Protein AF-A0A3R9EGN6-F1 (afdb_monomer)

Solvent-accessible surface area (backbone atoms only — not comparable to full-atom values): 7498 Å² total; per-residue (Å²): 133,55,74,68,61,55,52,54,51,51,54,52,52,50,54,51,48,35,49,51,52,33,52,53,51,49,48,51,53,48,58,63,65,43,72,44,56,44,86,49,101,88,49,47,26,53,75,88,38,80,45,55,75,66,56,46,48,51,52,50,54,49,49,52,54,51,50,55,54,48,50,53,53,46,36,53,51,39,48,58,49,57,72,76,38,54,74,64,52,51,52,26,50,51,51,49,53,48,52,55,47,42,42,77,71,38,93,89,46,53,65,85,38,71,70,41,43,52,51,49,52,49,27,52,49,54,43,51,52,52,54,65,73,75,108

pLDDT: mean 75.8, std 8.3, range [53.06, 87.38]

Radius of gyration: 20.83 Å; Cα contacts (8 Å, |Δi|>4): 77; chains: 1; bounding box: 45×26×55 Å

Secondary structure (DSSP, 8-state):
--HHHHHHHHHHHHHHHHHHHHHHHHHHHHHHHGGGEEEETTEEEETTEEPPHHHHHHHHHHHHHHHHHHHHHHHHHHHHHHHHS-HHHHHHHHHHHHHHHHHHHSTT--TTSHHHHHHHHHHHHHHHHHHHH--

Foldseek 3Di:
DDPVVVVVVQVVVLLVVLVVQLVVVLVVVVVVCCVQWDDDPVATGGNNDGDDPVRVVVVVVVCVVVSVVSSVVSSVVSVVVPVVDDPLLVVLVCLLVVLVVCCVPPPPRDCPDPVNVVSNVVSVVSVVVVVVVVD

Mean predicted aligned error: 11.92 Å

Structure (mmCIF, N/CA/C/O backbone):
data_AF-A0A3R9EGN6-F1
#
_entry.id   AF-A0A3R9EGN6-F1
#
loop_
_atom_site.group_PDB
_atom_site.id
_atom_site.type_symbol
_atom_site.label_atom_id
_atom_site.label_alt_id
_atom_site.label_comp_id
_atom_site.label_asym_id
_atom_site.label_entity_id
_atom_site.label_seq_id
_atom_site.pdbx_PDB_ins_code
_atom_site.Cartn_x
_atom_site.Cartn_y
_atom_site.Cartn_z
_atom_site.occupancy
_atom_site.B_iso_or_equiv
_atom_site.auth_seq_id
_atom_site.auth_comp_id
_atom_site.auth_asym_id
_atom_site.auth_atom_id
_atom_site.pdbx_PDB_model_num
ATOM 1 N N . MET A 1 1 ? -17.229 15.015 21.323 1.00 56.47 1 MET A N 1
ATOM 2 C CA . MET A 1 1 ? -16.873 14.512 19.983 1.00 56.47 1 MET A CA 1
ATOM 3 C C . MET A 1 1 ? -18.004 13.588 19.598 1.00 56.47 1 MET A C 1
ATOM 5 O O . MET A 1 1 ? -18.244 12.647 20.346 1.00 56.47 1 MET A O 1
ATOM 9 N N . ASN A 1 2 ? -18.802 13.955 18.598 1.00 75.44 2 ASN A N 1
ATOM 10 C CA . ASN A 1 2 ? -20.007 13.191 18.272 1.00 75.44 2 ASN A CA 1
ATOM 11 C C . ASN A 1 2 ? -19.609 11.914 17.520 1.00 75.44 2 ASN A C 1
ATOM 13 O O . ASN A 1 2 ? -18.568 11.885 16.867 1.00 75.44 2 ASN A O 1
ATOM 17 N N . GLU A 1 3 ? -20.422 10.858 17.598 1.00 67.88 3 GLU A N 1
ATOM 18 C CA . GLU A 1 3 ? -20.156 9.569 16.929 1.00 67.88 3 GLU A CA 1
ATOM 19 C C . GLU A 1 3 ? -19.850 9.728 15.430 1.00 67.88 3 GLU A C 1
ATOM 21 O O . GLU A 1 3 ? -19.014 9.016 14.879 1.00 67.88 3 GLU A O 1
ATOM 26 N N . LEU A 1 4 ? -20.457 10.731 14.794 1.00 70.81 4 LEU A N 1
ATOM 27 C CA . LEU A 1 4 ? -20.246 11.082 13.392 1.00 70.81 4 LEU A CA 1
ATOM 28 C C . LEU A 1 4 ? -18.810 11.550 13.090 1.00 70.81 4 LEU A C 1
ATOM 30 O O . LEU A 1 4 ? -18.246 11.165 12.068 1.00 70.81 4 LEU A O 1
ATOM 34 N N . ASP A 1 5 ? -18.195 12.321 13.992 1.00 72.31 5 ASP A N 1
ATOM 35 C CA . ASP A 1 5 ? -16.812 12.797 13.840 1.00 72.31 5 ASP A CA 1
ATOM 36 C C . ASP A 1 5 ? -15.818 11.633 13.961 1.00 72.31 5 ASP A C 1
ATOM 38 O O . ASP A 1 5 ? -14.800 11.579 13.271 1.00 72.31 5 ASP A O 1
ATOM 42 N N . MET A 1 6 ? -16.134 10.674 14.835 1.00 65.94 6 MET A N 1
ATOM 43 C CA . MET A 1 6 ? -15.322 9.483 15.064 1.00 65.94 6 MET A CA 1
ATOM 44 C C . MET A 1 6 ? -15.365 8.533 13.860 1.00 65.94 6 MET A C 1
ATOM 46 O O . MET A 1 6 ? -14.310 8.074 13.424 1.00 65.94 6 MET A O 1
ATOM 50 N N . ILE A 1 7 ? -16.540 8.298 13.270 1.00 69.31 7 ILE A N 1
ATOM 51 C CA . ILE A 1 7 ? -16.684 7.462 12.064 1.00 69.31 7 ILE A CA 1
ATOM 52 C C . ILE A 1 7 ? -15.926 8.079 10.880 1.00 69.31 7 ILE A C 1
ATOM 54 O O . ILE A 1 7 ? -15.095 7.407 10.270 1.00 69.31 7 ILE A O 1
ATOM 58 N N . LEU A 1 8 ? -16.108 9.384 10.634 1.00 72.12 8 LEU A N 1
ATOM 59 C CA . LEU A 1 8 ? -15.389 10.107 9.576 1.00 72.12 8 LEU A CA 1
ATOM 60 C C . LEU A 1 8 ? -13.862 10.035 9.747 1.00 72.12 8 LEU A C 1
ATOM 62 O O . LEU A 1 8 ? -13.132 9.935 8.761 1.00 72.12 8 LEU A O 1
ATOM 66 N N . SER A 1 9 ? -13.365 10.052 10.988 1.00 73.81 9 SER A N 1
ATOM 67 C CA . SER A 1 9 ? -11.927 9.951 11.263 1.00 73.81 9 SER A CA 1
ATOM 68 C C . SER A 1 9 ? -11.341 8.563 10.968 1.00 73.81 9 SER A C 1
ATOM 70 O O . SER A 1 9 ? -10.202 8.463 10.507 1.00 73.81 9 SER A O 1
ATOM 72 N N . ILE A 1 10 ? -12.114 7.494 11.189 1.00 70.94 10 ILE A N 1
ATOM 73 C CA . ILE A 1 10 ? -11.683 6.111 10.944 1.00 70.94 10 ILE A CA 1
ATOM 74 C C . ILE A 1 10 ? -11.658 5.817 9.444 1.00 70.94 10 ILE A C 1
ATOM 76 O O . ILE A 1 10 ? -10.682 5.243 8.960 1.00 70.94 10 ILE A O 1
ATOM 80 N N . ASP A 1 11 ? -12.682 6.245 8.707 1.00 76.00 11 ASP A N 1
ATOM 81 C CA . ASP A 1 11 ? -12.730 6.072 7.252 1.00 76.00 11 ASP A CA 1
ATOM 82 C C . ASP A 1 11 ? -11.602 6.857 6.572 1.00 76.00 11 ASP A C 1
ATOM 84 O O . ASP A 1 11 ? -10.870 6.312 5.747 1.00 76.00 11 ASP A O 1
ATOM 88 N N . TYR A 1 12 ? -11.346 8.086 7.031 1.00 78.12 12 TYR A N 1
ATOM 89 C CA . TYR A 1 12 ? -10.204 8.870 6.567 1.00 78.12 12 TYR A CA 1
ATOM 90 C C . TYR A 1 12 ? -8.863 8.161 6.823 1.00 78.12 12 TYR A C 1
ATOM 92 O O . TYR A 1 12 ? -7.992 8.131 5.951 1.00 78.12 12 TYR A O 1
ATOM 100 N N . LEU A 1 13 ? -8.667 7.568 8.005 1.00 75.81 13 LEU A N 1
ATOM 101 C CA . LEU A 1 13 ? -7.446 6.813 8.312 1.00 75.81 13 LEU A CA 1
ATOM 102 C C . LEU A 1 13 ? -7.297 5.567 7.429 1.00 75.81 13 LEU A C 1
ATOM 104 O O . LEU A 1 13 ? -6.187 5.281 6.973 1.00 75.81 13 LEU A O 1
ATOM 108 N N . LYS A 1 14 ? -8.394 4.851 7.159 1.00 74.69 14 LYS A N 1
ATOM 109 C CA . LYS A 1 14 ? -8.400 3.678 6.273 1.00 74.69 14 LYS A CA 1
ATOM 110 C C . LYS A 1 14 ? -8.047 4.048 4.836 1.00 74.69 14 LYS A C 1
ATOM 112 O O . LYS A 1 14 ? -7.179 3.402 4.253 1.00 74.69 14 LYS A O 1
ATOM 117 N N . ASP A 1 15 ? -8.630 5.113 4.297 1.00 81.88 15 ASP A N 1
ATOM 118 C CA . ASP A 1 15 ? -8.343 5.568 2.933 1.00 81.88 15 ASP A CA 1
ATOM 119 C C . ASP A 1 15 ? -6.872 5.973 2.767 1.00 81.88 15 ASP A C 1
ATOM 121 O O . ASP A 1 15 ? -6.204 5.582 1.805 1.00 81.88 15 ASP A O 1
ATOM 125 N N . ASN A 1 16 ? -6.323 6.692 3.750 1.00 81.31 16 ASN A N 1
ATOM 126 C CA . ASN A 1 16 ? -4.907 7.061 3.747 1.00 81.31 16 ASN A CA 1
ATOM 127 C C . ASN A 1 16 ? -3.984 5.842 3.873 1.00 81.31 16 ASN A C 1
ATOM 129 O O . ASN A 1 16 ? -2.927 5.797 3.239 1.00 81.31 16 ASN A O 1
ATOM 133 N N . LEU A 1 17 ? -4.377 4.837 4.657 1.00 80.50 17 LEU A N 1
ATOM 134 C CA . LEU A 1 17 ? -3.632 3.588 4.796 1.00 80.50 17 LEU A CA 1
ATOM 135 C C . LEU A 1 17 ? -3.612 2.797 3.483 1.00 80.50 17 LEU A C 1
ATOM 137 O O . LEU A 1 17 ? -2.545 2.362 3.048 1.00 80.50 17 LEU A O 1
ATOM 141 N N . VAL A 1 18 ? -4.759 2.664 2.813 1.00 83.75 18 VAL A N 1
ATOM 142 C CA . VAL A 1 18 ? -4.861 2.035 1.486 1.00 83.75 18 VAL A CA 1
ATOM 143 C C . VAL A 1 18 ? -3.969 2.756 0.481 1.00 83.75 18 VAL A C 1
ATOM 145 O O . VAL A 1 18 ? -3.245 2.112 -0.284 1.00 83.75 18 VAL A O 1
ATOM 148 N N . LEU A 1 19 ? -3.977 4.089 0.495 1.00 84.81 19 LEU A N 1
ATOM 149 C CA . LEU A 1 19 ? -3.146 4.900 -0.386 1.00 84.81 19 LEU A CA 1
ATOM 150 C C . LEU A 1 19 ? -1.648 4.689 -0.109 1.00 84.81 19 LEU A C 1
ATOM 152 O O . LEU A 1 19 ? -0.873 4.487 -1.047 1.00 84.81 19 LEU A O 1
ATOM 156 N N . ALA A 1 20 ? -1.239 4.649 1.161 1.00 81.44 20 ALA A N 1
ATOM 157 C CA . ALA A 1 20 ? 0.143 4.388 1.564 1.00 81.44 20 ALA A CA 1
ATOM 158 C C . ALA A 1 20 ? 0.615 2.967 1.189 1.00 81.44 20 ALA A C 1
ATOM 160 O O . ALA A 1 20 ? 1.727 2.783 0.681 1.00 81.44 20 ALA A O 1
ATOM 161 N N . LEU A 1 21 ? -0.232 1.953 1.382 1.00 83.50 21 LEU A N 1
ATOM 162 C CA . LEU A 1 21 ? 0.051 0.564 1.003 1.00 83.50 21 LEU A CA 1
ATOM 163 C C . LEU A 1 21 ? 0.124 0.395 -0.519 1.00 83.50 21 LEU A C 1
ATOM 165 O O . LEU A 1 21 ? 1.036 -0.253 -1.038 1.00 83.50 21 LEU A O 1
ATOM 169 N N . THR A 1 22 ? -0.773 1.057 -1.250 1.00 84.62 22 THR A N 1
ATOM 170 C CA . THR A 1 22 ? -0.744 1.096 -2.718 1.00 84.62 22 THR A CA 1
ATOM 171 C C . THR A 1 22 ? 0.541 1.756 -3.210 1.00 84.62 22 THR A C 1
ATOM 173 O O . THR A 1 22 ? 1.249 1.183 -4.038 1.00 84.62 22 THR A O 1
ATOM 176 N N . GLY A 1 23 ? 0.889 2.926 -2.665 1.00 83.12 23 GLY A N 1
ATOM 177 C CA . GLY A 1 23 ? 2.100 3.662 -3.026 1.00 83.12 23 GLY A CA 1
ATOM 178 C C . GLY A 1 23 ? 3.379 2.878 -2.737 1.00 83.12 23 GLY A C 1
ATOM 179 O O . GLY A 1 23 ? 4.252 2.793 -3.598 1.00 83.12 23 GLY A O 1
ATOM 180 N N . SER A 1 24 ? 3.478 2.241 -1.567 1.00 81.38 24 SER A N 1
ATOM 181 C CA . SER A 1 24 ? 4.646 1.425 -1.202 1.00 81.38 24 SER A CA 1
ATOM 182 C C . SER A 1 24 ? 4.775 0.164 -2.066 1.00 81.38 24 SER A C 1
ATOM 184 O O . SER A 1 24 ? 5.866 -0.143 -2.549 1.00 81.38 24 SER A O 1
ATOM 186 N N . THR A 1 25 ? 3.665 -0.516 -2.362 1.00 82.44 25 THR A N 1
ATOM 187 C CA . THR A 1 25 ? 3.649 -1.676 -3.270 1.00 82.44 25 THR A CA 1
ATOM 188 C C . THR A 1 25 ? 4.055 -1.271 -4.686 1.00 82.44 25 THR A C 1
ATOM 190 O O . THR A 1 25 ? 4.892 -1.927 -5.306 1.00 82.44 25 THR A O 1
ATOM 193 N N . MET A 1 26 ? 3.527 -0.154 -5.193 1.00 81.69 26 MET A N 1
ATOM 194 C CA . MET A 1 26 ? 3.902 0.372 -6.506 1.00 81.69 26 MET A CA 1
ATOM 195 C C . MET A 1 26 ? 5.354 0.857 -6.547 1.00 81.69 26 MET A C 1
ATOM 197 O O . MET A 1 26 ? 6.003 0.702 -7.579 1.00 81.69 26 MET A O 1
ATOM 201 N N . ALA A 1 27 ? 5.903 1.370 -5.443 1.00 79.88 27 ALA A N 1
ATOM 202 C CA . ALA A 1 27 ? 7.323 1.700 -5.339 1.00 79.88 27 ALA A CA 1
ATOM 203 C C . ALA A 1 27 ? 8.209 0.445 -5.402 1.00 79.88 27 ALA A C 1
ATOM 205 O O . ALA A 1 27 ? 9.236 0.460 -6.081 1.00 79.88 27 ALA A O 1
ATOM 206 N N . LEU A 1 28 ? 7.798 -0.661 -4.771 1.00 77.31 28 LEU A N 1
ATOM 207 C CA . LEU A 1 28 ? 8.491 -1.952 -4.872 1.00 77.31 28 LEU A CA 1
ATOM 208 C C . LEU A 1 28 ? 8.410 -2.538 -6.288 1.00 77.31 28 LEU A C 1
ATOM 210 O O . LEU A 1 28 ? 9.429 -2.951 -6.842 1.00 77.31 28 LEU A O 1
ATOM 214 N N . ILE A 1 29 ? 7.223 -2.530 -6.903 1.00 77.38 29 ILE A N 1
ATOM 215 C CA . ILE A 1 29 ? 7.023 -2.996 -8.284 1.00 77.38 29 ILE A CA 1
ATOM 216 C C . ILE A 1 29 ? 7.826 -2.126 -9.256 1.00 77.38 29 ILE A C 1
ATOM 218 O O . ILE A 1 29 ? 8.514 -2.648 -10.134 1.00 77.38 29 ILE A O 1
ATOM 222 N N . GLY A 1 30 ? 7.780 -0.804 -9.092 1.00 69.50 30 GLY A N 1
ATOM 223 C CA . GLY A 1 30 ? 8.531 0.159 -9.893 1.00 69.50 30 GLY A CA 1
ATOM 224 C C . GLY A 1 30 ? 10.038 -0.033 -9.747 1.00 69.50 30 GLY A C 1
ATOM 225 O O . GLY A 1 30 ? 10.727 -0.220 -10.745 1.00 69.50 30 GLY A O 1
ATOM 226 N N . GLY A 1 31 ? 10.549 -0.086 -8.515 1.00 65.56 31 GLY A N 1
ATOM 227 C CA . GLY A 1 31 ? 11.969 -0.308 -8.233 1.00 65.56 31 GLY A CA 1
ATOM 228 C C . GLY A 1 31 ? 12.483 -1.658 -8.744 1.00 65.56 31 GLY A C 1
ATOM 229 O O . GLY A 1 31 ? 13.556 -1.722 -9.344 1.00 65.56 31 GLY A O 1
ATOM 230 N N . GLY A 1 32 ? 11.697 -2.727 -8.583 1.00 63.72 32 GLY A N 1
ATOM 231 C CA . GLY A 1 32 ? 12.041 -4.066 -9.067 1.00 63.72 32 GLY A CA 1
ATOM 232 C C . GLY A 1 32 ? 11.990 -4.193 -10.593 1.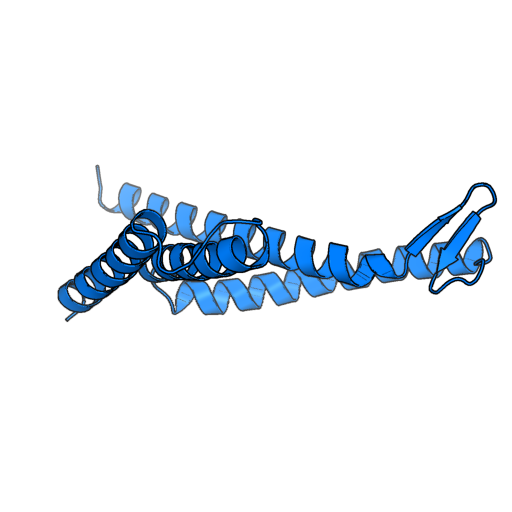00 63.72 32 GLY A C 1
ATOM 233 O O . GLY A 1 32 ? 12.905 -4.743 -11.207 1.00 63.72 32 GLY A O 1
ATOM 234 N N . SER A 1 33 ? 10.962 -3.636 -11.237 1.00 59.09 33 SER A N 1
ATOM 235 C CA . SER A 1 33 ? 10.820 -3.665 -12.702 1.00 59.09 33 SER A CA 1
ATOM 236 C C . SER A 1 33 ? 11.794 -2.723 -13.423 1.00 59.09 33 SER A C 1
ATOM 238 O O . SER A 1 33 ? 12.209 -3.007 -14.554 1.00 59.09 33 SER A O 1
ATOM 240 N N . MET A 1 34 ? 12.233 -1.643 -12.765 1.00 55.25 34 MET A N 1
ATOM 241 C CA . MET A 1 34 ? 13.217 -0.700 -13.303 1.00 55.25 34 MET A CA 1
ATOM 242 C C . MET A 1 34 ? 14.664 -1.211 -13.286 1.00 55.25 34 MET A C 1
ATOM 244 O O . MET A 1 34 ? 15.497 -0.622 -13.970 1.00 55.25 34 MET A O 1
ATOM 248 N N . MET A 1 35 ? 14.988 -2.334 -12.631 1.00 53.06 35 MET A N 1
ATOM 249 C CA . MET A 1 35 ? 16.354 -2.901 -12.655 1.00 53.06 35 MET A CA 1
ATOM 250 C C . MET A 1 35 ? 16.866 -3.229 -14.074 1.00 53.06 35 MET A C 1
ATOM 252 O O . MET A 1 35 ? 18.075 -3.283 -14.312 1.00 53.06 35 MET A O 1
ATOM 256 N N . GLY A 1 36 ? 15.962 -3.422 -15.040 1.00 54.16 36 GLY A N 1
ATOM 257 C CA . GLY A 1 36 ? 16.304 -3.627 -16.450 1.00 54.16 36 GLY A CA 1
ATOM 258 C C . GLY A 1 36 ? 16.555 -2.346 -17.257 1.00 54.16 36 GLY A C 1
ATOM 259 O O . GLY A 1 36 ? 17.014 -2.450 -18.400 1.00 54.16 36 GLY A O 1
ATOM 260 N N . TYR A 1 37 ? 16.258 -1.167 -16.700 1.00 58.12 37 TYR A N 1
ATOM 261 C CA . TYR A 1 37 ? 16.383 0.132 -17.362 1.00 58.12 37 TYR A CA 1
ATOM 262 C C . TYR A 1 37 ? 17.653 0.853 -16.929 1.00 58.12 37 TYR A C 1
ATOM 264 O O . TYR A 1 37 ? 17.903 1.065 -15.746 1.00 58.12 37 TYR A O 1
ATOM 272 N N . LYS A 1 38 ? 18.456 1.272 -17.909 1.00 62.56 38 LYS A N 1
ATOM 273 C CA . LYS A 1 38 ? 19.620 2.132 -17.679 1.00 62.56 38 LYS A CA 1
ATOM 274 C C . LYS A 1 38 ? 19.595 3.286 -18.669 1.00 62.56 38 LYS A C 1
ATOM 276 O O . LYS A 1 38 ? 19.549 3.073 -19.883 1.00 62.56 38 LYS A O 1
ATOM 281 N N . THR A 1 39 ? 19.650 4.507 -18.156 1.00 59.69 39 THR A N 1
ATOM 282 C CA . THR A 1 39 ? 19.938 5.691 -18.966 1.00 59.69 39 THR A CA 1
ATOM 283 C C . THR A 1 39 ? 21.435 5.695 -19.288 1.00 59.69 39 THR A C 1
ATOM 285 O O . THR A 1 39 ? 22.273 5.454 -18.419 1.00 59.69 39 THR A O 1
ATOM 288 N N . TRP A 1 40 ? 21.797 5.881 -20.558 1.00 57.72 40 TRP A N 1
ATOM 289 C CA . TRP A 1 40 ? 23.193 5.934 -21.001 1.00 57.72 40 TRP A CA 1
ATOM 290 C C . TRP A 1 40 ? 23.452 7.230 -21.767 1.00 57.72 40 TRP A C 1
ATOM 292 O O . TRP A 1 40 ? 22.532 7.815 -22.331 1.00 57.72 40 TRP A O 1
ATOM 302 N N . LYS A 1 41 ? 24.719 7.659 -21.829 1.00 55.84 41 LYS A N 1
ATOM 303 C CA . LYS A 1 41 ? 25.137 8.939 -22.439 1.00 55.84 41 LYS A CA 1
ATOM 304 C C . LYS A 1 41 ? 24.671 9.140 -23.890 1.00 55.84 41 LYS A C 1
ATOM 306 O O . LYS A 1 41 ? 24.646 10.268 -24.358 1.00 55.84 41 LYS A O 1
ATOM 311 N N . THR A 1 42 ? 24.321 8.068 -24.598 1.00 58.47 42 THR A N 1
ATOM 312 C CA . THR A 1 42 ? 23.926 8.085 -26.014 1.00 58.47 42 THR A CA 1
ATOM 313 C C . THR A 1 42 ? 22.517 7.541 -26.282 1.00 58.47 42 THR A C 1
ATOM 315 O O . THR A 1 42 ? 22.145 7.406 -27.444 1.00 58.47 42 THR A O 1
ATOM 318 N N . GLY A 1 43 ? 21.716 7.227 -25.252 1.00 62.66 43 GLY A N 1
ATOM 319 C CA . GLY A 1 43 ? 20.336 6.760 -25.443 1.00 62.66 43 GLY A CA 1
ATOM 320 C C . GLY A 1 43 ? 19.780 5.889 -24.314 1.00 62.66 43 GLY A C 1
ATOM 321 O O . GLY A 1 43 ? 20.329 5.814 -23.213 1.00 62.66 43 GLY A O 1
ATOM 322 N N . PHE A 1 44 ? 18.672 5.206 -24.605 1.00 65.12 44 PHE A N 1
ATOM 323 C CA . PHE A 1 44 ? 17.968 4.338 -23.660 1.00 65.12 44 PHE A CA 1
ATOM 324 C C . PHE A 1 44 ? 18.436 2.887 -23.796 1.00 65.12 44 PHE A C 1
ATOM 326 O O . PHE A 1 44 ? 18.491 2.351 -24.905 1.00 65.12 44 PHE A O 1
ATOM 333 N N . ARG A 1 45 ? 18.760 2.231 -22.673 1.00 67.44 45 ARG A N 1
ATOM 334 C CA . ARG A 1 45 ? 19.009 0.786 -22.630 1.00 67.44 45 ARG A CA 1
ATOM 335 C C . ARG A 1 45 ? 17.927 0.071 -21.837 1.00 67.44 45 ARG A C 1
ATOM 337 O O . ARG A 1 45 ? 17.672 0.407 -20.683 1.00 67.44 45 ARG A O 1
ATOM 344 N N . TYR A 1 46 ? 17.370 -0.968 -22.446 1.00 66.06 46 TYR A N 1
ATOM 345 C CA . TYR A 1 46 ? 16.477 -1.921 -21.795 1.00 66.06 46 TYR A CA 1
ATOM 346 C C . TYR A 1 46 ? 17.064 -3.325 -21.952 1.00 66.06 46 TYR A C 1
ATOM 348 O O . TYR A 1 46 ? 17.412 -3.725 -23.067 1.00 66.06 46 TYR A O 1
ATOM 356 N N . LYS A 1 47 ? 17.249 -4.048 -20.838 1.00 69.00 47 LYS A N 1
ATOM 357 C CA . LYS A 1 47 ? 17.911 -5.371 -20.803 1.00 69.00 47 LYS A CA 1
ATOM 358 C C . LYS A 1 47 ? 19.278 -5.375 -21.514 1.00 69.00 47 LYS A C 1
ATOM 360 O O . LYS A 1 47 ? 19.565 -6.241 -22.335 1.00 69.00 47 LYS A O 1
ATOM 365 N N . ASN A 1 48 ? 20.110 -4.370 -21.231 1.00 69.75 48 ASN A N 1
ATOM 366 C CA . ASN A 1 48 ? 21.434 -4.148 -21.842 1.00 69.75 48 ASN A CA 1
ATOM 367 C C . ASN A 1 48 ? 21.459 -3.906 -23.369 1.00 69.75 48 ASN A C 1
ATOM 369 O O . ASN A 1 48 ? 22.545 -3.739 -23.923 1.00 69.75 48 ASN A O 1
ATOM 373 N N . LYS A 1 49 ? 20.310 -3.804 -24.050 1.00 72.75 49 LYS A N 1
ATOM 374 C CA . LYS A 1 49 ? 20.237 -3.450 -25.477 1.00 72.75 49 LYS A CA 1
ATOM 375 C C . LYS A 1 49 ? 19.896 -1.973 -25.650 1.00 72.75 49 LYS A C 1
ATOM 377 O O . LYS A 1 49 ? 18.992 -1.474 -24.981 1.00 72.75 49 LYS A O 1
ATOM 382 N N . LEU A 1 50 ? 20.630 -1.285 -26.529 1.00 76.69 50 LEU A N 1
ATOM 383 C CA . LEU A 1 50 ? 20.302 0.076 -26.966 1.00 76.69 50 LEU A CA 1
ATOM 384 C C . LEU A 1 50 ? 18.985 0.038 -27.742 1.00 76.69 50 LEU A C 1
ATOM 386 O O . LEU A 1 50 ? 18.842 -0.758 -28.665 1.00 76.69 50 LEU A O 1
ATOM 390 N N . GLN A 1 51 ? 18.036 0.868 -27.329 1.00 75.75 51 GLN A N 1
ATOM 391 C CA . GLN A 1 51 ? 16.718 0.970 -27.941 1.00 75.75 51 GLN A CA 1
ATOM 392 C C . GLN A 1 51 ? 16.709 2.111 -28.955 1.00 75.75 51 GLN A C 1
ATOM 394 O O . GLN A 1 51 ? 17.286 3.174 -28.704 1.00 75.75 51 GLN A O 1
ATOM 399 N N . ASN A 1 52 ? 16.044 1.903 -30.093 1.00 79.56 52 ASN A N 1
ATOM 400 C CA . ASN A 1 52 ? 15.781 2.983 -31.037 1.00 79.56 52 ASN A CA 1
ATOM 401 C C . ASN A 1 52 ? 14.802 3.995 -30.407 1.00 79.56 52 ASN A C 1
ATOM 403 O O . ASN A 1 52 ? 14.074 3.667 -29.471 1.00 79.56 52 ASN A O 1
ATOM 407 N N . LYS A 1 53 ? 14.757 5.231 -30.912 1.00 78.00 53 LYS A N 1
ATOM 408 C CA . LYS A 1 53 ? 13.917 6.310 -30.363 1.00 78.00 53 LYS A CA 1
ATOM 409 C C . LYS A 1 53 ? 12.434 5.919 -30.292 1.00 78.00 53 LYS A C 1
ATOM 411 O O . LYS A 1 53 ? 11.772 6.220 -29.304 1.00 78.00 53 LYS A O 1
ATOM 416 N N . TYR A 1 54 ? 11.936 5.233 -31.319 1.00 80.94 54 TYR A N 1
ATOM 417 C CA . TYR A 1 54 ? 10.550 4.763 -31.385 1.00 80.94 54 TYR A CA 1
ATOM 418 C C . TYR A 1 54 ? 10.282 3.596 -30.429 1.00 80.94 54 TYR A C 1
ATOM 420 O O . TYR A 1 54 ? 9.268 3.607 -29.737 1.00 80.94 54 TYR A O 1
ATOM 428 N N . ASP A 1 55 ? 11.219 2.652 -30.311 1.00 76.88 55 ASP A N 1
ATOM 429 C CA . ASP A 1 55 ? 11.105 1.526 -29.376 1.00 76.88 55 ASP A CA 1
ATOM 430 C C . ASP A 1 55 ? 11.136 2.014 -27.925 1.00 76.88 55 ASP A C 1
ATOM 432 O O . ASP A 1 55 ? 10.316 1.607 -27.107 1.00 76.88 5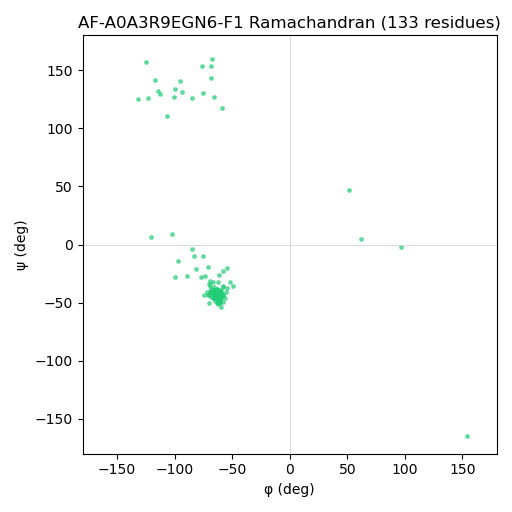5 ASP A O 1
ATOM 436 N N . ALA A 1 56 ? 12.029 2.957 -27.610 1.00 75.88 56 ALA A N 1
ATOM 437 C CA . ALA A 1 56 ? 12.103 3.587 -26.297 1.00 75.88 56 ALA A CA 1
ATOM 438 C C . ALA A 1 56 ? 10.803 4.328 -25.945 1.00 75.88 56 ALA A C 1
ATOM 440 O O . ALA A 1 56 ? 10.332 4.229 -24.813 1.00 75.88 56 ALA A O 1
ATOM 441 N N . LEU A 1 57 ? 10.199 5.028 -26.913 1.00 81.00 57 LEU A N 1
ATOM 442 C CA . LEU A 1 57 ? 8.914 5.701 -26.726 1.00 81.00 57 LEU A CA 1
ATOM 443 C C . LEU A 1 57 ? 7.775 4.699 -26.500 1.00 81.00 57 LEU A C 1
ATOM 445 O O . LEU A 1 57 ? 6.969 4.893 -25.593 1.00 81.00 57 LEU A O 1
ATOM 449 N N . GLY A 1 58 ? 7.724 3.616 -27.279 1.00 83.75 58 GLY A N 1
ATOM 450 C CA . GLY A 1 58 ? 6.722 2.561 -27.114 1.00 83.75 58 GLY A CA 1
ATOM 451 C C . GLY A 1 58 ? 6.826 1.880 -25.751 1.00 83.75 58 GLY A C 1
ATOM 452 O O . GLY A 1 58 ? 5.826 1.714 -25.060 1.00 83.75 58 GLY A O 1
ATOM 453 N N . ILE A 1 59 ? 8.048 1.568 -25.322 1.00 79.50 59 ILE A N 1
ATOM 454 C CA . ILE A 1 59 ? 8.334 1.002 -24.003 1.00 79.50 59 ILE A CA 1
ATOM 455 C C . ILE A 1 59 ? 7.919 1.971 -22.882 1.00 79.50 59 ILE A C 1
ATOM 457 O O . ILE A 1 59 ? 7.307 1.549 -21.901 1.00 79.50 59 ILE A O 1
ATOM 461 N N . PHE A 1 60 ? 8.206 3.266 -23.032 1.00 79.44 60 PHE A N 1
ATOM 462 C CA . PHE A 1 60 ? 7.810 4.289 -22.066 1.00 79.44 60 PHE A CA 1
ATOM 463 C C . PHE A 1 60 ? 6.285 4.406 -21.949 1.00 79.44 60 PHE A C 1
ATOM 465 O O . PHE A 1 60 ? 5.748 4.314 -20.845 1.00 79.44 60 PHE A O 1
ATOM 472 N N . LEU A 1 61 ? 5.574 4.524 -23.072 1.00 84.88 61 LEU A N 1
ATOM 473 C CA . LEU A 1 61 ? 4.110 4.601 -23.094 1.00 84.88 61 LEU A CA 1
ATOM 474 C C . LEU A 1 61 ? 3.460 3.333 -22.531 1.00 84.88 61 LEU A C 1
ATOM 476 O O . LEU A 1 61 ? 2.530 3.423 -21.729 1.00 84.88 61 LEU A O 1
ATOM 480 N N . LEU A 1 62 ? 3.985 2.158 -22.889 1.00 84.25 62 LEU A N 1
ATOM 481 C CA . LEU A 1 62 ? 3.531 0.887 -22.333 1.00 84.25 62 LEU A CA 1
ATOM 482 C C . LEU A 1 62 ? 3.763 0.837 -20.820 1.00 84.25 62 LEU A C 1
ATOM 484 O O . LEU A 1 62 ? 2.886 0.391 -20.089 1.00 84.25 62 LEU A O 1
ATOM 488 N N . SER A 1 63 ? 4.910 1.323 -20.336 1.00 79.38 63 SER A N 1
ATOM 489 C CA . SER A 1 63 ? 5.200 1.361 -18.900 1.00 79.38 63 SER A CA 1
ATOM 490 C C . SER A 1 63 ? 4.235 2.269 -18.139 1.00 79.38 63 SER A C 1
ATOM 492 O O . SER A 1 63 ? 3.754 1.867 -17.082 1.00 79.38 63 SER A O 1
ATOM 494 N N . ILE A 1 64 ? 3.877 3.433 -18.700 1.00 82.88 64 ILE A N 1
ATOM 495 C CA . ILE A 1 64 ? 2.855 4.317 -18.126 1.00 82.88 64 ILE A CA 1
ATOM 496 C C . ILE A 1 64 ? 1.532 3.562 -18.043 1.00 82.88 64 ILE A C 1
ATOM 498 O O . ILE A 1 64 ? 0.989 3.422 -16.952 1.00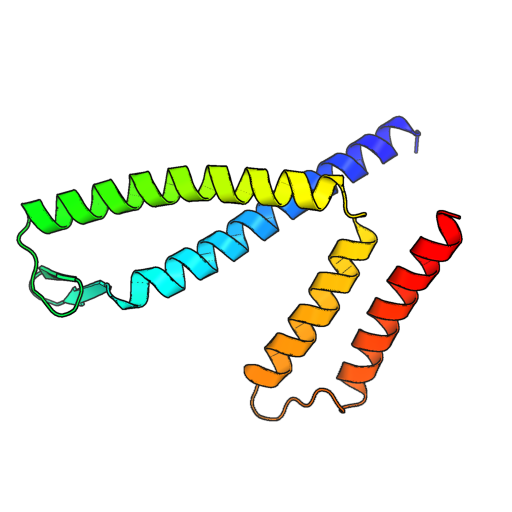 82.88 64 ILE A O 1
ATOM 502 N N . PHE A 1 65 ? 1.063 3.000 -19.158 1.00 87.19 65 PHE A N 1
ATOM 503 C CA . PHE A 1 65 ? -0.209 2.282 -19.202 1.00 87.19 65 PHE A CA 1
ATOM 504 C C . PHE A 1 65 ? -0.263 1.115 -18.205 1.00 87.19 65 PHE A C 1
ATOM 506 O O . PHE A 1 65 ? -1.198 1.012 -17.409 1.00 87.19 65 PHE A O 1
ATOM 513 N N . VAL A 1 66 ? 0.770 0.267 -18.198 1.00 85.19 66 VAL A N 1
ATOM 514 C CA . VAL A 1 66 ? 0.876 -0.875 -17.282 1.00 85.19 66 VAL A CA 1
ATOM 515 C C . VAL A 1 66 ? 0.945 -0.404 -15.832 1.00 85.19 66 VAL A C 1
ATOM 517 O O . VAL A 1 66 ? 0.272 -0.984 -14.989 1.00 85.19 66 VAL A O 1
ATOM 520 N N . SER A 1 67 ? 1.705 0.652 -15.526 1.00 81.00 67 SER A N 1
ATOM 521 C CA . SER A 1 67 ? 1.800 1.185 -14.161 1.00 81.00 67 SER A CA 1
ATOM 522 C C . SER A 1 67 ? 0.473 1.761 -13.665 1.00 81.00 67 SER A C 1
ATOM 524 O O . SER A 1 67 ? 0.089 1.497 -12.526 1.00 81.00 67 SER A O 1
ATOM 526 N N . SER A 1 68 ? -0.270 2.477 -14.512 1.00 83.81 68 SER A N 1
ATOM 527 C CA . SER A 1 68 ? -1.594 3.005 -14.171 1.00 83.81 68 SER A CA 1
ATOM 528 C C . SER A 1 68 ? -2.597 1.878 -13.929 1.00 83.81 68 SER A C 1
ATOM 530 O O . SER A 1 68 ? -3.310 1.893 -12.927 1.00 83.81 68 SER A O 1
ATOM 532 N N . PHE A 1 69 ? -2.606 0.861 -14.795 1.00 87.25 69 PHE A N 1
ATOM 533 C CA . PHE A 1 69 ? -3.480 -0.300 -14.633 1.00 87.25 69 PHE A CA 1
ATOM 534 C C . PHE A 1 69 ? -3.120 -1.131 -13.392 1.00 87.25 69 PHE A C 1
ATOM 536 O O . PHE A 1 69 ? -3.995 -1.502 -12.611 1.00 87.25 69 PHE A O 1
ATOM 543 N N . ALA A 1 70 ? -1.827 -1.363 -13.157 1.00 83.06 70 ALA A N 1
ATOM 544 C CA . ALA A 1 70 ? -1.342 -2.045 -11.963 1.00 83.06 70 ALA A CA 1
ATOM 545 C C . ALA A 1 70 ? -1.702 -1.277 -10.686 1.00 83.06 70 ALA A C 1
ATOM 547 O O . ALA A 1 70 ? -2.137 -1.896 -9.722 1.00 83.06 70 ALA A O 1
ATOM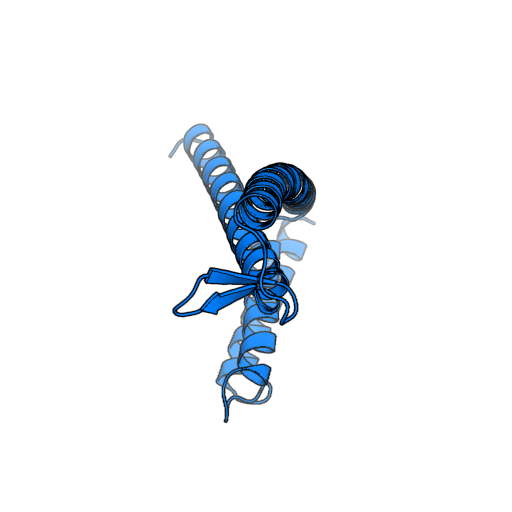 548 N N . THR A 1 71 ? -1.599 0.057 -10.691 1.00 86.50 71 THR A N 1
ATOM 549 C CA . THR A 1 71 ? -1.997 0.894 -9.547 1.00 86.50 71 THR A CA 1
ATOM 550 C C . THR A 1 71 ? -3.466 0.679 -9.195 1.00 86.50 71 THR A C 1
ATOM 552 O O . THR A 1 71 ? -3.787 0.506 -8.023 1.00 86.50 71 THR A O 1
ATOM 555 N N . PHE A 1 72 ? -4.350 0.626 -10.197 1.00 87.12 72 PHE A N 1
ATOM 556 C CA . PHE A 1 72 ? -5.768 0.345 -9.975 1.00 87.12 72 PHE A CA 1
ATOM 557 C C . PHE A 1 72 ? -5.985 -1.037 -9.343 1.00 87.12 72 PHE A C 1
ATOM 559 O O . PHE A 1 72 ? -6.671 -1.143 -8.330 1.00 87.12 72 PHE A O 1
ATOM 566 N N . ILE A 1 73 ? -5.359 -2.087 -9.885 1.00 87.31 73 ILE A N 1
ATOM 567 C CA . ILE A 1 73 ? -5.479 -3.450 -9.338 1.00 87.31 73 ILE A CA 1
ATOM 568 C C . ILE A 1 73 ? -4.958 -3.515 -7.900 1.00 87.31 73 ILE A C 1
ATOM 570 O O . ILE A 1 73 ? -5.635 -4.040 -7.021 1.00 87.31 73 ILE A O 1
ATOM 574 N N . VAL A 1 74 ? -3.764 -2.975 -7.652 1.00 84.31 74 VAL A N 1
ATOM 575 C CA . VAL A 1 74 ? -3.134 -2.970 -6.326 1.00 84.31 74 VAL A CA 1
ATOM 576 C C . VAL A 1 74 ? -4.004 -2.219 -5.320 1.00 84.31 74 VAL A C 1
ATOM 578 O O . VAL A 1 74 ? -4.180 -2.691 -4.200 1.00 84.31 74 VAL A O 1
ATOM 581 N N . ASN A 1 75 ? -4.603 -1.098 -5.722 1.00 87.38 75 ASN A N 1
ATOM 582 C CA . ASN A 1 75 ? -5.534 -0.358 -4.880 1.00 87.38 75 ASN A CA 1
ATOM 583 C C . ASN A 1 75 ? -6.777 -1.188 -4.519 1.00 87.38 75 ASN A C 1
ATOM 585 O O . ASN A 1 75 ? -7.133 -1.252 -3.347 1.00 87.38 75 ASN A O 1
ATOM 589 N N . GLN A 1 76 ? -7.386 -1.885 -5.485 1.00 85.38 76 GLN A N 1
ATOM 590 C CA . GLN A 1 76 ? -8.537 -2.763 -5.228 1.00 85.38 76 GLN A CA 1
ATOM 591 C C . GLN A 1 76 ? -8.187 -3.938 -4.306 1.00 85.38 76 GLN A C 1
ATOM 593 O O . GLN A 1 76 ? -8.978 -4.295 -3.433 1.00 85.38 76 GLN A O 1
ATOM 598 N N . ILE A 1 77 ? -6.989 -4.514 -4.455 1.00 83.25 77 ILE A N 1
ATOM 599 C CA . ILE A 1 77 ? -6.490 -5.554 -3.547 1.00 83.25 77 ILE A CA 1
ATOM 600 C C . ILE A 1 77 ? -6.390 -4.996 -2.127 1.00 83.25 77 ILE A C 1
ATOM 602 O O . ILE A 1 77 ? -6.928 -5.599 -1.200 1.00 83.25 77 ILE A O 1
ATOM 606 N N . TRP A 1 78 ? -5.745 -3.841 -1.952 1.00 82.50 78 TRP A N 1
ATOM 607 C CA . TRP A 1 78 ? -5.589 -3.247 -0.627 1.00 82.50 78 TRP A CA 1
ATOM 608 C C . TRP A 1 78 ? -6.918 -2.829 -0.013 1.00 82.50 78 TRP A C 1
ATOM 610 O O . TRP A 1 78 ? -7.104 -3.116 1.159 1.00 82.50 78 TRP A O 1
ATOM 620 N N . LEU A 1 79 ? -7.858 -2.277 -0.787 1.00 83.50 79 LEU A N 1
ATOM 621 C CA . LEU A 1 79 ? -9.228 -2.012 -0.329 1.00 83.50 79 LEU A CA 1
ATOM 622 C C . LEU A 1 79 ? -9.907 -3.286 0.190 1.00 83.50 79 LEU A C 1
ATOM 624 O O . LEU A 1 79 ? -10.498 -3.282 1.268 1.00 83.50 79 LEU A O 1
ATOM 628 N N . GLY A 1 80 ? -9.796 -4.394 -0.548 1.00 78.56 80 GLY A N 1
ATOM 629 C CA . GLY A 1 80 ? -10.332 -5.687 -0.120 1.00 78.56 80 GLY A CA 1
ATOM 630 C C . GLY A 1 80 ? -9.673 -6.208 1.160 1.00 78.56 80 GLY A C 1
ATOM 631 O O . GLY A 1 80 ? -10.348 -6.757 2.028 1.00 78.56 80 GLY A O 1
ATOM 632 N N . VAL A 1 81 ? -8.364 -6.008 1.308 1.00 73.94 81 VAL A N 1
ATOM 633 C CA . VAL A 1 81 ? -7.611 -6.411 2.502 1.00 73.94 81 VAL A CA 1
ATOM 634 C C . VAL A 1 81 ? -7.982 -5.535 3.704 1.00 73.94 81 VAL A C 1
ATOM 636 O O . VAL A 1 81 ? -8.351 -6.068 4.744 1.00 73.94 81 VAL A O 1
ATOM 639 N N . THR A 1 82 ? -7.972 -4.208 3.576 1.00 73.44 82 THR A N 1
ATOM 640 C CA . THR A 1 82 ? -8.271 -3.273 4.677 1.00 73.44 82 THR A CA 1
ATOM 641 C C . THR A 1 82 ? -9.741 -3.251 5.085 1.00 73.44 82 THR A C 1
ATOM 643 O O . THR A 1 82 ? -10.058 -2.805 6.183 1.00 73.44 82 THR A O 1
ATOM 646 N N . ASN A 1 83 ? -10.654 -3.716 4.230 1.00 73.06 83 ASN A N 1
ATOM 647 C CA . ASN A 1 83 ? -12.057 -3.889 4.616 1.00 73.06 83 ASN A CA 1
ATOM 648 C C . ASN A 1 83 ? -12.276 -5.138 5.478 1.00 73.06 83 ASN A C 1
ATOM 650 O O . ASN A 1 83 ? -13.193 -5.154 6.294 1.00 73.06 83 ASN A O 1
ATOM 654 N N . ASN A 1 84 ? -11.432 -6.159 5.319 1.00 65.44 84 ASN A N 1
ATOM 655 C CA . ASN A 1 84 ? -11.516 -7.415 6.070 1.00 65.44 84 ASN A CA 1
ATOM 656 C C . ASN A 1 84 ? -10.578 -7.463 7.284 1.00 65.44 84 ASN A C 1
ATOM 658 O O . ASN A 1 84 ? -10.709 -8.346 8.126 1.00 65.44 84 ASN A O 1
ATOM 662 N N . ILE A 1 85 ? -9.624 -6.537 7.360 1.00 67.31 85 ILE A N 1
ATOM 663 C CA . ILE A 1 85 ? -8.631 -6.436 8.425 1.00 67.31 85 ILE A CA 1
ATOM 664 C C . ILE A 1 85 ? -8.888 -5.141 9.179 1.00 67.31 85 ILE A C 1
ATOM 666 O O . ILE A 1 85 ? -9.049 -4.071 8.592 1.00 67.31 85 ILE A O 1
ATOM 670 N N . THR A 1 86 ? -8.918 -5.214 10.500 1.00 71.00 86 THR A N 1
ATOM 671 C CA . THR A 1 86 ? -9.057 -4.013 11.315 1.00 71.00 86 THR A CA 1
ATOM 672 C C . THR A 1 86 ? -7.802 -3.138 11.222 1.00 71.00 86 THR A C 1
ATOM 674 O O . THR A 1 86 ? -6.683 -3.590 10.959 1.00 71.00 86 THR A O 1
ATOM 677 N N . PHE A 1 87 ? -7.966 -1.8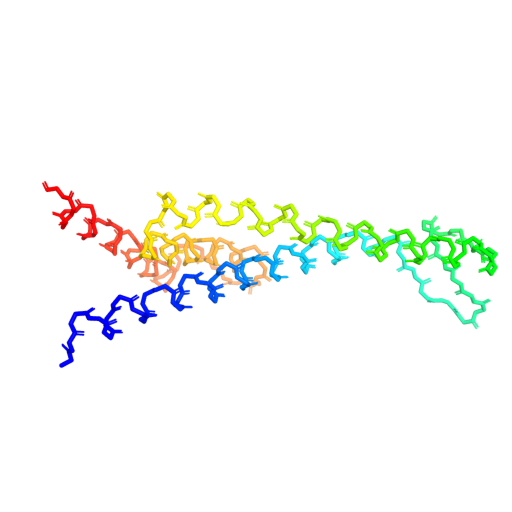32 11.439 1.00 67.19 87 PHE A N 1
ATOM 678 C CA . PHE A 1 87 ? -6.848 -0.883 11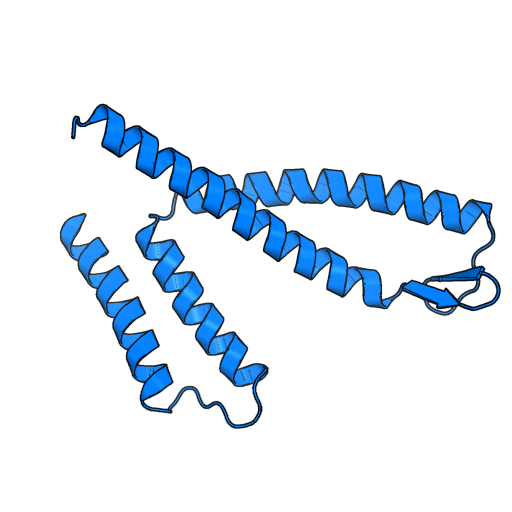.391 1.00 67.19 87 PHE A CA 1
ATOM 679 C C . PHE A 1 87 ? -5.700 -1.297 12.332 1.00 67.19 87 PHE A C 1
ATOM 681 O O . PHE A 1 87 ? -4.523 -1.206 11.980 1.00 67.19 87 PHE A O 1
ATOM 688 N N . ILE A 1 88 ? -6.054 -1.832 13.500 1.00 71.38 88 ILE A N 1
ATOM 689 C CA . ILE A 1 88 ? -5.124 -2.282 14.533 1.00 71.38 88 ILE A CA 1
ATOM 690 C C . ILE A 1 88 ? -4.331 -3.521 14.072 1.00 71.38 88 ILE A C 1
ATOM 692 O O . ILE A 1 88 ? -3.102 -3.522 14.174 1.00 71.38 88 ILE A O 1
ATOM 696 N N . GLN A 1 89 ? -4.978 -4.522 13.463 1.00 71.25 89 GLN A N 1
ATOM 697 C CA . GLN A 1 89 ? -4.286 -5.656 12.833 1.00 71.25 89 GLN A CA 1
ATOM 698 C C . GLN A 1 89 ? -3.299 -5.212 11.747 1.00 71.25 89 GLN A C 1
ATOM 700 O O . GLN A 1 89 ? -2.214 -5.786 11.628 1.00 71.25 89 GLN A O 1
ATOM 705 N N . THR A 1 90 ? -3.634 -4.169 10.983 1.00 69.69 90 THR A N 1
ATOM 706 C CA . THR A 1 90 ? -2.732 -3.654 9.941 1.00 69.69 90 THR A CA 1
ATOM 707 C C . THR A 1 90 ? -1.487 -3.003 10.543 1.00 69.69 90 THR A C 1
ATOM 709 O O . THR A 1 90 ? -0.379 -3.244 10.063 1.00 69.69 90 THR A O 1
ATOM 712 N N . ILE A 1 91 ? -1.631 -2.240 11.632 1.00 75.56 91 ILE A N 1
ATOM 713 C CA . ILE A 1 91 ? -0.488 -1.683 12.374 1.00 75.56 91 ILE A CA 1
ATOM 714 C C . ILE A 1 91 ? 0.405 -2.807 12.906 1.00 75.56 91 ILE A C 1
ATOM 716 O O . ILE A 1 91 ? 1.621 -2.765 12.711 1.00 75.56 91 ILE A O 1
ATOM 720 N N . SER A 1 92 ? -0.181 -3.834 13.526 1.00 77.19 92 SER A N 1
ATOM 721 C CA . SER A 1 92 ? 0.580 -4.985 14.021 1.00 77.19 92 SER A CA 1
ATOM 722 C C . SER A 1 92 ? 1.331 -5.707 12.902 1.00 77.19 92 SER A C 1
ATOM 724 O O . SER A 1 92 ? 2.509 -6.032 13.063 1.00 77.19 92 SER A O 1
ATOM 726 N N . ALA A 1 93 ? 0.699 -5.902 11.742 1.00 75.69 93 ALA A N 1
ATOM 727 C CA . ALA A 1 93 ? 1.343 -6.506 10.579 1.00 75.69 93 ALA A CA 1
ATOM 728 C C . ALA A 1 93 ? 2.515 -5.654 10.061 1.00 75.69 93 ALA A C 1
ATOM 730 O O . ALA A 1 93 ? 3.593 -6.193 9.806 1.00 75.69 93 ALA A O 1
ATOM 731 N N . ILE A 1 94 ? 2.347 -4.330 9.964 1.00 79.88 94 ILE A N 1
ATOM 732 C CA . ILE A 1 94 ? 3.415 -3.406 9.547 1.00 79.88 94 ILE A CA 1
ATOM 733 C C . ILE A 1 94 ? 4.589 -3.447 10.528 1.00 79.88 94 ILE A C 1
ATOM 735 O O . ILE A 1 94 ? 5.738 -3.483 10.090 1.00 79.88 94 ILE A O 1
ATOM 739 N N . LEU A 1 95 ? 4.329 -3.487 11.838 1.00 80.81 95 LEU A N 1
ATOM 740 C CA . LEU A 1 95 ? 5.384 -3.598 12.848 1.00 80.81 95 LEU A CA 1
ATOM 741 C C . LEU A 1 95 ? 6.172 -4.902 12.685 1.00 80.81 95 LEU A C 1
ATOM 743 O O . LEU A 1 95 ? 7.401 -4.875 12.647 1.00 80.81 95 LEU A O 1
ATOM 747 N N . ILE A 1 96 ? 5.487 -6.037 12.521 1.00 79.44 96 ILE A N 1
ATOM 748 C CA . ILE A 1 96 ? 6.140 -7.343 12.357 1.00 79.44 96 ILE A CA 1
ATOM 749 C C . ILE A 1 96 ? 6.955 -7.388 11.057 1.00 79.44 96 ILE A C 1
ATOM 751 O O . ILE A 1 96 ? 8.131 -7.758 11.079 1.00 79.44 96 ILE A O 1
ATOM 755 N N . VAL A 1 97 ? 6.369 -6.974 9.931 1.00 78.56 97 VAL A N 1
ATOM 756 C CA . VAL A 1 97 ? 7.044 -6.965 8.621 1.00 78.56 97 VAL A CA 1
ATOM 757 C C . VAL A 1 97 ? 8.210 -5.973 8.598 1.00 78.56 97 VAL A C 1
ATOM 759 O O . VAL A 1 97 ? 9.273 -6.278 8.050 1.00 78.56 97 VAL A O 1
ATOM 762 N N . GLY A 1 98 ? 8.049 -4.808 9.228 1.00 78.81 98 GLY A N 1
ATOM 763 C CA . GLY A 1 98 ? 9.110 -3.818 9.400 1.00 78.81 98 GLY A CA 1
ATOM 764 C C . GLY A 1 98 ? 10.297 -4.388 10.174 1.00 78.81 98 GLY A C 1
ATOM 765 O O . GLY A 1 98 ? 11.438 -4.259 9.730 1.00 78.81 98 GLY A O 1
ATOM 766 N N . MET A 1 99 ? 10.037 -5.109 11.267 1.00 79.56 99 MET A N 1
ATOM 767 C CA . MET A 1 99 ? 11.085 -5.766 12.053 1.00 79.56 99 MET A CA 1
ATOM 768 C C . MET A 1 99 ? 11.804 -6.880 11.288 1.00 79.56 99 MET A C 1
ATOM 770 O O . MET A 1 99 ? 13.028 -6.997 11.374 1.00 79.56 99 MET A O 1
ATOM 774 N N . ILE A 1 100 ? 11.073 -7.665 10.491 1.00 78.62 100 ILE A N 1
ATOM 775 C CA . ILE A 1 100 ? 11.668 -8.654 9.583 1.00 78.62 100 ILE A CA 1
ATOM 776 C C . ILE A 1 100 ? 12.568 -7.954 8.557 1.00 78.62 100 ILE A C 1
ATOM 778 O O . ILE A 1 100 ? 13.708 -8.365 8.354 1.00 78.62 100 ILE A O 1
ATOM 782 N N . SER A 1 101 ? 12.098 -6.861 7.956 1.00 76.38 101 SER A N 1
ATOM 783 C CA . SER A 1 101 ? 12.859 -6.115 6.947 1.00 76.38 101 SER A CA 1
ATOM 784 C C . SER A 1 101 ? 14.155 -5.534 7.513 1.00 76.38 101 SER A C 1
ATOM 786 O O . SER A 1 101 ? 15.205 -5.655 6.884 1.00 76.38 101 SER A O 1
ATOM 788 N N . LEU A 1 102 ? 14.115 -4.963 8.722 1.00 76.50 102 LEU A N 1
ATOM 789 C CA . LEU A 1 102 ? 15.300 -4.417 9.392 1.00 76.50 102 LEU A CA 1
ATOM 790 C C . LEU A 1 102 ? 16.371 -5.481 9.644 1.00 76.50 102 LEU A C 1
ATOM 792 O O . LEU A 1 102 ? 17.548 -5.212 9.420 1.00 76.50 102 LEU A O 1
ATOM 796 N N . ASN A 1 103 ? 15.969 -6.694 10.022 1.00 79.38 103 ASN A N 1
ATOM 797 C CA . ASN A 1 103 ? 16.888 -7.816 10.222 1.00 79.38 103 ASN A CA 1
ATOM 798 C C . ASN A 1 103 ? 17.636 -8.219 8.942 1.00 79.38 103 ASN A C 1
ATOM 800 O O . ASN A 1 103 ? 18.782 -8.653 9.005 1.00 79.38 103 ASN A O 1
ATOM 804 N N . PHE A 1 104 ? 17.004 -8.067 7.776 1.00 71.94 104 PHE A N 1
ATOM 805 C CA . PHE A 1 104 ? 17.635 -8.378 6.491 1.00 71.94 104 PHE A CA 1
ATOM 806 C C . PHE A 1 104 ? 18.387 -7.194 5.871 1.00 71.94 104 PHE A C 1
ATOM 808 O O . PHE A 1 104 ? 19.321 -7.410 5.101 1.00 71.94 104 PHE A O 1
ATOM 815 N N . MET A 1 105 ? 17.992 -5.953 6.169 1.00 71.12 105 MET A N 1
ATOM 816 C CA . MET A 1 105 ? 18.533 -4.758 5.509 1.00 71.12 105 MET A CA 1
ATOM 817 C C . MET A 1 105 ? 19.608 -4.025 6.316 1.00 71.12 105 MET A C 1
ATOM 819 O O . MET A 1 105 ? 20.461 -3.365 5.721 1.00 71.12 105 MET A O 1
ATOM 823 N N . VAL A 1 106 ? 19.591 -4.109 7.648 1.00 75.44 106 VAL A N 1
ATOM 824 C CA . VAL A 1 106 ? 20.510 -3.355 8.510 1.00 75.44 106 VAL A CA 1
ATOM 825 C C . VAL A 1 106 ? 21.567 -4.288 9.087 1.00 75.44 106 VAL A C 1
ATOM 827 O O . VAL A 1 106 ? 21.295 -5.122 9.948 1.00 75.44 106 VAL A O 1
ATOM 830 N N . SER A 1 107 ? 22.810 -4.120 8.631 1.00 69.69 107 SER A N 1
ATOM 831 C CA . SER A 1 107 ? 23.955 -4.868 9.154 1.00 69.69 107 SER A CA 1
ATOM 832 C C . SER A 1 107 ? 24.115 -4.633 10.658 1.00 69.69 107 SER A C 1
ATOM 834 O O . SER A 1 107 ? 24.385 -3.513 11.088 1.00 69.69 107 SER A O 1
ATOM 836 N N . GLY A 1 108 ? 23.986 -5.700 11.448 1.00 72.88 108 GLY A N 1
ATOM 837 C CA . GLY A 1 108 ? 24.100 -5.661 12.909 1.00 72.88 108 GLY A CA 1
ATOM 838 C C . GLY A 1 108 ? 22.769 -5.569 13.657 1.00 72.88 108 GLY A C 1
ATOM 839 O O . GLY A 1 108 ? 22.786 -5.608 14.882 1.00 72.88 108 GLY A O 1
ATOM 840 N N . TRP A 1 109 ? 21.635 -5.493 12.954 1.00 74.44 109 TRP A N 1
ATOM 841 C CA . TRP A 1 109 ? 20.312 -5.617 13.564 1.00 74.44 109 TRP A CA 1
ATOM 842 C C . TRP A 1 109 ? 19.928 -7.092 13.693 1.00 74.44 109 TRP A C 1
ATOM 844 O O . TRP A 1 109 ? 19.948 -7.810 12.693 1.00 74.44 109 TRP A O 1
ATOM 854 N N . ARG A 1 110 ? 19.566 -7.554 14.897 1.00 78.19 110 ARG A N 1
ATOM 855 C CA . ARG A 1 110 ? 19.090 -8.929 15.116 1.00 78.19 110 ARG A CA 1
ATOM 856 C C . ARG A 1 110 ? 17.648 -8.942 15.613 1.00 78.19 110 ARG A C 1
ATOM 858 O O . ARG A 1 110 ? 17.241 -8.118 16.434 1.00 78.19 110 ARG A O 1
ATOM 865 N N . GLN A 1 111 ? 16.863 -9.907 15.137 1.00 74.50 111 GLN A N 1
ATOM 866 C CA . GLN A 1 111 ? 15.505 -10.150 15.649 1.00 74.50 111 GLN A CA 1
ATOM 867 C C . GLN A 1 111 ? 15.477 -10.519 17.135 1.00 74.50 111 GLN A C 1
ATOM 869 O O . GLN A 1 111 ? 14.502 -10.210 17.815 1.00 74.50 111 GLN A O 1
ATOM 874 N N . ASP A 1 112 ? 16.566 -11.091 17.642 1.00 78.94 112 ASP A N 1
ATOM 875 C CA . ASP A 1 112 ? 16.685 -11.520 19.038 1.00 78.94 112 ASP A CA 1
ATOM 876 C C . ASP A 1 112 ? 17.128 -10.393 19.984 1.00 78.94 112 ASP A C 1
ATOM 878 O O . ASP A 1 112 ? 17.205 -10.587 21.196 1.00 78.94 112 ASP A O 1
ATOM 882 N N . ASP A 1 113 ? 17.430 -9.200 19.461 1.00 83.69 113 ASP A N 1
ATOM 883 C CA . ASP A 1 113 ? 17.774 -8.063 20.309 1.00 83.69 113 ASP A CA 1
ATOM 884 C C . ASP A 1 113 ? 16.547 -7.602 21.106 1.00 83.69 113 ASP A C 1
ATOM 886 O O . ASP A 1 113 ? 15.429 -7.537 20.588 1.00 83.69 113 ASP A O 1
ATOM 890 N N . GLN A 1 114 ? 16.761 -7.171 22.353 1.00 82.75 114 GLN A N 1
ATOM 891 C CA . GLN A 1 114 ? 15.694 -6.715 23.257 1.00 82.75 114 GLN A CA 1
ATOM 892 C C . GLN A 1 114 ? 14.752 -5.684 22.609 1.00 82.75 114 GLN A C 1
ATOM 894 O O . GLN A 1 114 ? 13.550 -5.678 22.860 1.00 82.75 114 GLN A O 1
ATOM 899 N N . LYS A 1 115 ? 15.289 -4.808 21.750 1.00 82.19 115 LYS A N 1
ATOM 900 C CA . LYS A 1 115 ? 14.509 -3.798 21.022 1.00 82.19 115 LYS A CA 1
ATOM 901 C C . LYS A 1 115 ? 13.535 -4.438 20.028 1.00 82.19 115 LYS A C 1
ATOM 903 O O . LYS A 1 115 ? 12.380 -4.032 19.980 1.00 82.19 115 LYS A O 1
ATOM 908 N N . SER A 1 116 ? 13.986 -5.445 19.282 1.00 79.88 116 SER A N 1
ATOM 909 C CA . SER A 1 116 ? 13.167 -6.203 18.332 1.00 79.88 116 SER A CA 1
ATOM 910 C C . SER A 1 116 ? 12.085 -7.008 19.047 1.00 79.88 116 SER A C 1
ATOM 912 O O . SER A 1 116 ? 10.917 -6.943 18.666 1.00 79.88 116 SER A O 1
ATOM 914 N N . ILE A 1 117 ? 12.450 -7.689 20.138 1.00 84.56 117 ILE A N 1
ATOM 915 C CA . ILE A 1 117 ? 11.510 -8.454 20.968 1.00 84.56 117 ILE A CA 1
ATOM 916 C C . ILE A 1 117 ? 10.413 -7.542 21.524 1.00 84.56 117 ILE A C 1
ATOM 918 O O . ILE A 1 117 ? 9.238 -7.886 21.442 1.00 84.56 117 ILE A O 1
ATOM 922 N N . ASN A 1 118 ? 10.762 -6.352 22.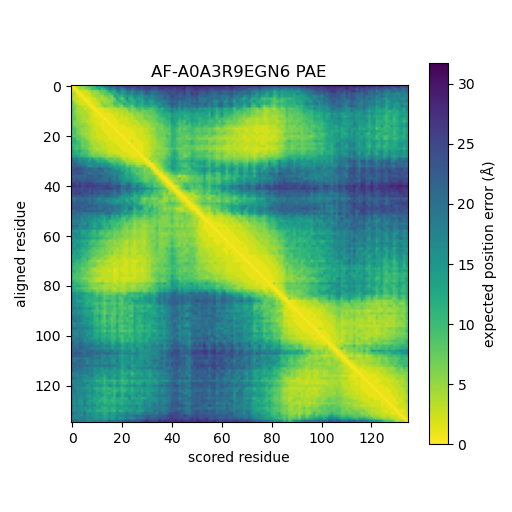023 1.00 84.44 118 ASN A N 1
ATOM 923 C CA . ASN A 1 118 ? 9.774 -5.402 22.537 1.00 84.44 118 ASN A CA 1
ATOM 924 C C . ASN A 1 118 ? 8.758 -4.983 21.461 1.00 84.44 118 ASN A C 1
ATOM 926 O O . ASN A 1 118 ? 7.568 -4.891 21.754 1.00 84.44 118 ASN A O 1
ATOM 930 N N . VAL A 1 119 ? 9.202 -4.762 20.218 1.00 83.62 119 VAL A N 1
ATOM 931 C CA . VAL A 1 119 ? 8.307 -4.407 19.103 1.00 83.62 119 VAL A CA 1
ATOM 932 C C . VAL A 1 119 ? 7.411 -5.585 18.711 1.00 83.62 119 VAL A C 1
ATOM 934 O O . VAL A 1 119 ? 6.219 -5.388 18.479 1.00 83.62 119 VAL A O 1
ATOM 937 N N . HIS A 1 120 ? 7.937 -6.813 18.700 1.00 81.31 120 HIS A N 1
ATOM 938 C CA . HIS A 1 120 ? 7.131 -8.013 18.461 1.00 81.31 120 HIS A CA 1
ATOM 939 C C . HIS A 1 120 ? 6.097 -8.250 19.570 1.00 81.31 120 HIS A C 1
ATOM 941 O O . HIS A 1 120 ? 4.927 -8.481 19.268 1.00 81.31 120 HIS A O 1
ATOM 947 N N . CYS A 1 121 ? 6.488 -8.125 20.842 1.00 82.75 121 CYS A N 1
ATOM 948 C CA . CYS A 1 121 ? 5.573 -8.215 21.980 1.00 82.75 121 CYS A CA 1
ATOM 949 C C . CYS A 1 121 ? 4.482 -7.144 21.916 1.00 82.75 121 CYS A C 1
ATOM 951 O O . CYS A 1 121 ? 3.323 -7.452 22.174 1.00 82.75 121 CYS A O 1
ATOM 953 N N . LEU A 1 122 ? 4.828 -5.910 21.533 1.00 85.25 122 LEU A N 1
ATOM 954 C CA . LEU A 1 122 ? 3.855 -4.837 21.341 1.00 85.25 122 LEU A CA 1
ATOM 955 C C . LEU A 1 122 ? 2.854 -5.193 20.233 1.00 85.25 122 LEU A C 1
ATOM 957 O O . LEU A 1 122 ? 1.652 -5.098 20.452 1.00 85.25 122 LEU A O 1
ATOM 961 N N . ALA A 1 123 ? 3.333 -5.649 19.072 1.00 82.00 123 ALA A N 1
ATOM 962 C CA . ALA A 1 123 ? 2.469 -6.032 17.956 1.00 82.00 123 ALA A CA 1
ATOM 963 C C . ALA A 1 123 ? 1.510 -7.176 18.335 1.00 82.00 123 ALA A C 1
ATOM 965 O O . ALA A 1 123 ? 0.316 -7.095 18.048 1.00 82.00 123 ALA A O 1
ATOM 966 N N . ILE A 1 124 ? 2.012 -8.200 19.036 1.00 82.56 124 ILE A N 1
ATOM 967 C CA . ILE A 1 124 ? 1.203 -9.326 19.526 1.00 82.56 124 ILE A CA 1
ATOM 968 C C . ILE A 1 124 ? 0.188 -8.855 20.571 1.00 82.56 124 ILE A C 1
ATOM 970 O O . ILE A 1 124 ? -0.980 -9.221 20.485 1.00 82.56 124 ILE A O 1
ATOM 974 N N . ALA A 1 125 ? 0.605 -8.032 21.538 1.00 83.25 125 ALA A N 1
ATOM 975 C CA . ALA A 1 125 ? -0.278 -7.519 22.583 1.00 83.25 125 ALA A CA 1
ATOM 976 C C . ALA A 1 125 ? -1.415 -6.679 21.994 1.00 83.25 125 ALA A C 1
ATOM 978 O O . ALA A 1 125 ? -2.568 -6.860 22.369 1.00 83.25 125 ALA A O 1
ATOM 979 N N . ILE A 1 126 ? -1.103 -5.814 21.029 1.00 83.00 126 ILE A N 1
ATOM 980 C CA . ILE A 1 126 ? -2.084 -4.989 20.323 1.00 83.00 126 ILE A CA 1
ATOM 981 C C . ILE A 1 126 ? -3.124 -5.869 19.605 1.00 83.00 126 ILE A C 1
ATOM 983 O O . ILE A 1 126 ? -4.324 -5.645 19.755 1.00 83.00 126 ILE A O 1
ATOM 987 N N . THR A 1 127 ? -2.688 -6.915 18.895 1.00 80.25 127 THR A N 1
ATOM 988 C CA . THR A 1 127 ? -3.601 -7.850 18.213 1.00 80.25 127 THR A CA 1
ATOM 989 C C . THR A 1 127 ? -4.415 -8.696 19.196 1.00 80.25 127 THR A C 1
ATOM 991 O O . THR A 1 127 ? -5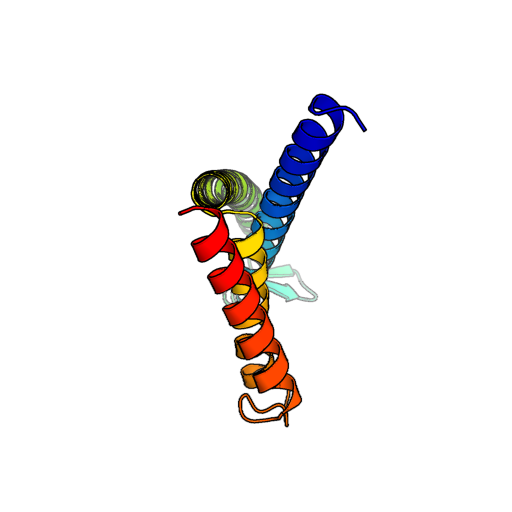.598 -8.938 18.969 1.00 80.25 127 THR A O 1
ATOM 994 N N . ALA A 1 128 ? -3.813 -9.131 20.304 1.00 80.38 128 ALA A N 1
ATOM 995 C CA . ALA A 1 128 ? -4.496 -9.912 21.332 1.00 80.38 128 ALA A CA 1
ATOM 996 C C . ALA A 1 128 ? -5.568 -9.089 22.064 1.00 80.38 128 ALA A C 1
ATOM 998 O O . ALA A 1 128 ? -6.664 -9.591 22.304 1.00 80.38 128 ALA A O 1
ATOM 999 N N . ILE A 1 129 ? -5.276 -7.823 22.379 1.00 82.06 129 ILE A N 1
ATOM 1000 C CA . ILE A 1 129 ? -6.233 -6.888 22.985 1.00 82.06 129 ILE A CA 1
ATOM 1001 C C . ILE A 1 129 ? -7.422 -6.673 22.052 1.00 82.06 129 ILE A C 1
ATOM 1003 O O . ILE A 1 129 ? -8.565 -6.729 22.488 1.00 82.06 129 ILE A O 1
ATOM 1007 N N . GLU A 1 130 ? -7.168 -6.475 20.763 1.00 78.38 130 GLU A N 1
ATOM 1008 C CA . GLU A 1 130 ? -8.241 -6.315 19.790 1.00 78.38 130 GLU A CA 1
ATOM 1009 C C . GLU A 1 130 ? -9.105 -7.571 19.635 1.00 78.38 130 GLU A C 1
ATOM 1011 O O . GLU A 1 130 ? -10.327 -7.467 19.537 1.00 78.38 130 GLU A O 1
ATOM 1016 N N . TYR A 1 131 ? -8.490 -8.753 19.627 1.00 76.19 131 TYR A N 1
ATOM 1017 C CA . TYR A 1 131 ? -9.229 -10.012 19.584 1.00 76.19 131 TYR A CA 1
ATOM 1018 C C . TYR A 1 131 ? -10.123 -10.186 20.821 1.00 76.19 131 TYR A C 1
ATOM 1020 O O . TYR A 1 131 ? -11.265 -10.612 20.697 1.00 76.19 131 TYR A O 1
ATOM 1028 N N . LEU A 1 132 ? -9.627 -9.806 22.003 1.00 75.31 132 LEU A N 1
ATOM 1029 C CA . LEU A 1 132 ? -10.386 -9.845 23.257 1.00 75.31 132 LEU A CA 1
ATOM 1030 C C . LEU A 1 132 ? -11.523 -8.814 23.313 1.00 75.31 132 LEU A C 1
ATOM 1032 O O . LEU A 1 132 ? -12.524 -9.070 23.969 1.00 75.31 132 LEU A O 1
ATOM 1036 N N . LEU A 1 133 ? -11.371 -7.656 22.663 1.00 71.75 133 LEU A N 1
ATOM 1037 C CA . LEU A 1 133 ? -12.384 -6.592 22.640 1.00 71.75 133 LEU A CA 1
ATOM 1038 C C . LEU A 1 133 ? -13.501 -6.823 21.611 1.00 71.75 133 LEU A C 1
ATOM 1040 O O . LEU A 1 133 ? -14.562 -6.222 21.740 1.00 71.75 133 LEU A O 1
ATOM 1044 N N . ASN A 1 134 ? -13.258 -7.654 20.593 1.00 65.19 134 ASN A N 1
ATOM 1045 C CA . ASN A 1 134 ? -14.228 -7.992 19.544 1.00 65.19 134 ASN A CA 1
ATOM 1046 C C . ASN A 1 134 ? -14.887 -9.379 19.739 1.00 65.19 134 ASN A C 1
ATOM 1048 O O . ASN A 1 134 ? -15.567 -9.855 18.827 1.00 65.19 134 ASN A O 1
ATOM 1052 N N . MET A 1 135 ? -14.667 -10.028 20.892 1.00 53.25 135 MET A N 1
ATOM 1053 C CA . MET A 1 135 ? -15.418 -11.202 21.374 1.00 53.25 135 MET A CA 1
ATOM 1054 C C . MET A 1 135 ? -16.672 -10.771 22.134 1.00 53.25 135 MET A C 1
ATOM 1056 O O . MET A 1 135 ? -17.702 -11.462 21.971 1.00 53.25 135 MET A O 1
#

Nearest PDB structures (foldseek):
  9dm1-assembly1_P  TM=4.375E-01  e=8.027E+00  Mycolicibacterium smegmatis MC2 155

Sequence (135 aa):
MNELDMILSIDYLKDNLVLALTGSTMALIGGGSMMGYKTWKTGFRYKNKLQNKYDALGIFLLSIFVSSFATFIVNQIWLGVTNNITFIQTISAILIVGMISLNFMVSGWRQDDQKSINVHCLAIAITAIEYLLNM

=== Feature glossary ===
The record interleaves many kinds of information about one protein. Here is each kind framed as the question it answers.

Q: Are the domains correctly placed relative to each other?
A: Predicted aligned error is AlphaFold's pairwise confidence. Unlike pLDDT (per-residue), PAE is per-residue-pair and captures whether two parts of the structure are correctly placed relative to each other. Units are ångströms of expected positional error.

Q: Which residues are in helices, strands, or loops?
A: Eight-state secondary structure (DSSP): H is the canonical α-helix, G the tighter 3₁₀-helix, I the wider π-helix; E/B are β-structure, T and S are turns and bends, and '-' is everything else. DSSP derives these from the pattern of main-chain N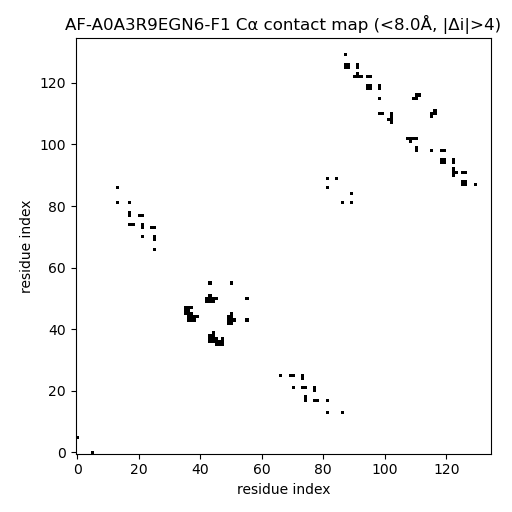–H···O=C hydrogen bonds, not from the sequence.

Q: What if only a Cα trace is available?
A: P-SEA three-state annotation labels each residue as helix, strand, or coil based purely on the geometry of the Cα trace. It serves as a fallback when the full backbone (and thus DSSP) is unavailable.

Q: What are the backbone torsion angles?
A: φ (phi) and ψ (psi) are the two rotatable backbone dihedrals per residue: φ is the C(i-1)–N–Cα–C torsion, ψ is the N–Cα–C–N(i+1) torsion, both in degrees on (−180°, 180°]. α-helical residues cluster near (−60°, −45°); β-strand residues near (−120°, +130°). A Ramachandran plot is simply a scatter of (φ, ψ) for every residue.

Q: What known structures does this most resemble?
A: Structural nearest neighbors (via Foldseek easy-search vs the PDB). Reported per hit: target PDB id, E-value, and alignment TM-score. A TM-score above ~0.5 is the conventional threshold for 'same fold'.

Q: What family and function is it annotated with?
A: Database cross-references. InterPro integrates a dozen domain/family signature databases into unified entries with residue-range hits. GO terms attach function/process/location labels with evidence codes. CATH codes position the fold in a four-level structural taxonomy. Organism is the NCBI-taxonomy species name.

Q: Which residues are buried vs exposed?
A: Solvent accessibility: the surface area of each residue that a 1.4 Å water probe can touch, in Å². When only backbone atoms are present the absolute values are lower than full-atom SASA (side chains contribute most of the area) and are flagged as backbone-only.

Q: What do the diagnostic plots show?
A: Three diagnostic plots accompany the record. The Cα contact map visualizes the tertiary structure as a 2D adjacency matrix (8 Å cutoff, sequence-local contacts suppressed). The Ramachandran plot shows the distribution of backbone (φ, ψ) torsions, with points in the α and β basins reflecting secondary structure content. The PAE plot shows AlphaFold's inter-residue confidence as a color matrix.

Q: What is the amino-acid chain?
A: The amino-acid sequence is the protein's primary structure: the linear order of residues from the N-terminus to the C-terminus, written in one-letter code. Everything else here — the 3D coordinates, the secondary structure, the domain annotations — is ultimately a consequence of this string.

Q: What do the rendered images show?
A: The six renders are orthographic views along the three Cartesian axes in both directions. Representation (cartoon, sticks, or surface) and color scheme (sequence-rainbow or by-chain) vary across proteins so the training set covers all the common visualization conventions.

Q: Where is each backbone atom in 3D?
A: The mmCIF table is the protein's shape written out atom by atom. For each backbone N, Cα, C, and carbonyl O, it records an (x, y, z) coordinate triple in Å plus the residue type, chain letter, and residue number.

Q: How mobile is each atom in the crystal?
A: For experimental (PDB) structures, the B-factor (temperature factor) quantifies the positional spread of each atom in the crystal — a combination of thermal vibration and static disorder — in units of Å². High B-factors mark flexible loops or poorly resolved regions; low B-factors mark the rigid, well-ordered core.

Q: How big and how compact is the whole molecule?
A: Three whole-structure scalars: the radius of gyration (RMS distance of Cα from centroid, in Å), the count of Cα–Cα contacts (pairs closer than 8 Å and separated by more than four residues in sequence — i.e. tertiary, not local, contacts), and the bounding-box dimensions. Together they distinguish compact globular folds from extended fibres or disordered chains.

Q: What does the local fold look like, residue by residue?
A: A 3Di character summarizes, for each residue, the relative orientation of the Cα frame of its nearest spatial neighbor. Because it encodes fold topology rather than chemistry, 3Di alignments detect remote structural similarity that sequence alignment misses.

Q: How confident is the AlphaFold model at each residue?
A: For AlphaFold models, the B-factor field carries pLDDT — the model's own estimate of local accuracy on a 0–100 scale. Regions with pLDDT<50 should be treated as essentially unmodeled; they often correspond to intrinsically disordered segments.